Protein AF-A0A4Q5UIF9-F1 (afdb_monomer)

Radius of gyration: 24.33 Å; Cα contacts (8 Å, |Δi|>4): 17; chains: 1; bounding box: 47×28×71 Å

Sequence (74 aa):
MKTILLSGALMLCSLFSFSQEVIRQQSCEDGFISNQVDSLKAIYSKSGYLLLKEASIKMESEYEMPVVVPLTQG

Nearest PDB structures (foldseek):
  1n9j-assembly1_B  TM=4.432E-01  e=8.801E+00  Homo sapiens

Solvent-accessible surface area 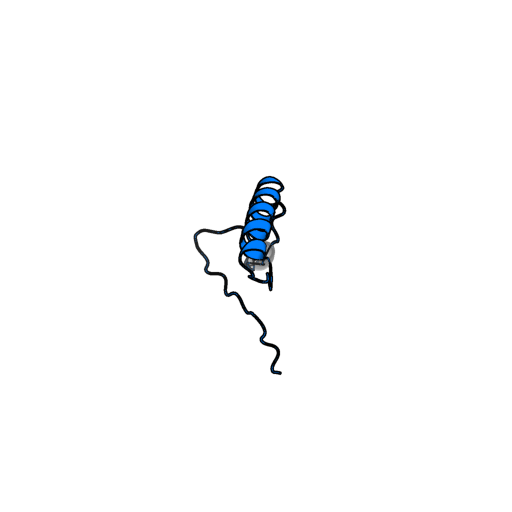(backbone atoms only — not comparable to full-atom values): 5215 Å² total; per-residue (Å²): 109,72,68,59,53,53,55,52,55,58,60,60,59,67,74,71,70,78,74,82,82,73,93,65,94,51,78,58,92,47,76,70,56,51,57,53,50,52,55,49,50,56,53,41,46,73,73,72,50,80,91,86,81,87,86,50,69,78,87,57,102,86,66,88,80,88,84,84,79,88,77,82,86,129

Secondary structure (DSSP, 8-state):
-HHHHHHHHHHHHGGG-PPP-----PBP--HHHHHHHHHHHHHHHHTTPPP-----B---TT------------

Mean predicted aligned error: 12.41 Å

pLDDT: mean 76.81, std 8.17, range [52.72, 92.5]

Structure (mmCIF, N/CA/C/O backbone):
data_AF-A0A4Q5UIF9-F1
#
_entry.id   AF-A0A4Q5UIF9-F1
#
loop_
_atom_site.group_PDB
_atom_site.id
_atom_site.type_symbol
_atom_site.label_atom_id
_atom_site.label_alt_id
_atom_site.label_comp_id
_atom_site.label_asym_id
_atom_site.label_entity_id
_atom_site.label_seq_id
_atom_site.pdbx_PDB_ins_code
_atom_site.Cartn_x
_atom_site.Cartn_y
_atom_site.Cartn_z
_atom_site.occupancy
_atom_site.B_iso_or_equiv
_atom_site.auth_seq_id
_atom_site.auth_comp_id
_atom_site.auth_asym_id
_atom_site.auth_atom_id
_atom_site.pdbx_PDB_model_num
ATOM 1 N N . MET A 1 1 ? 24.188 -7.459 -53.124 1.00 61.59 1 MET A N 1
ATOM 2 C CA . MET A 1 1 ? 24.797 -6.979 -51.857 1.00 61.59 1 MET A CA 1
ATOM 3 C C . MET A 1 1 ? 23.989 -5.858 -51.201 1.00 61.59 1 MET A C 1
ATOM 5 O O . MET A 1 1 ? 23.702 -5.961 -50.020 1.00 61.59 1 MET A O 1
ATOM 9 N N . LYS A 1 2 ? 23.540 -4.836 -51.945 1.00 69.50 2 LYS A N 1
ATOM 10 C CA . LYS A 1 2 ? 22.756 -3.703 -51.405 1.00 69.50 2 LYS A CA 1
ATOM 11 C C . LYS A 1 2 ? 21.388 -4.089 -50.803 1.00 69.50 2 LYS A C 1
ATOM 13 O O . LYS A 1 2 ? 20.989 -3.523 -49.797 1.00 69.50 2 LYS A O 1
ATOM 18 N N . THR A 1 3 ? 20.717 -5.101 -51.358 1.00 72.88 3 THR A N 1
ATOM 19 C CA . THR A 1 3 ? 19.456 -5.657 -50.826 1.00 72.88 3 THR A CA 1
ATOM 20 C C . THR A 1 3 ? 19.642 -6.452 -49.528 1.00 72.88 3 THR A C 1
ATOM 22 O O . THR A 1 3 ? 18.795 -6.377 -48.649 1.00 72.88 3 THR A O 1
ATOM 25 N N . ILE A 1 4 ? 20.775 -7.149 -49.377 1.00 79.50 4 ILE A N 1
ATOM 26 C CA . ILE A 1 4 ? 21.123 -7.924 -48.171 1.00 79.50 4 ILE A CA 1
ATOM 27 C C . ILE A 1 4 ? 21.476 -6.982 -47.007 1.00 79.50 4 ILE A C 1
ATOM 29 O O . ILE A 1 4 ? 21.109 -7.227 -45.861 1.00 79.50 4 ILE A O 1
ATOM 33 N N . LEU A 1 5 ? 22.139 -5.860 -47.309 1.00 76.25 5 LEU A N 1
ATOM 34 C CA . LEU A 1 5 ? 22.389 -4.793 -46.335 1.00 76.25 5 LEU A CA 1
ATOM 35 C C . LEU A 1 5 ? 21.087 -4.148 -45.840 1.00 76.25 5 LEU A C 1
ATOM 37 O O . LEU A 1 5 ? 20.948 -3.893 -44.647 1.00 76.25 5 LEU A O 1
ATOM 41 N N . LEU A 1 6 ? 20.119 -3.931 -46.738 1.00 77.50 6 LEU A N 1
ATOM 42 C CA . LEU A 1 6 ? 18.818 -3.359 -46.389 1.00 77.50 6 LEU A CA 1
ATOM 43 C C . LEU A 1 6 ? 18.004 -4.294 -45.477 1.00 77.50 6 LEU A C 1
ATOM 45 O O . LEU A 1 6 ? 17.425 -3.837 -44.494 1.00 77.50 6 LEU A O 1
ATOM 49 N N . SER A 1 7 ? 17.993 -5.602 -45.763 1.00 75.50 7 SER A N 1
ATOM 50 C CA . SER A 1 7 ? 17.298 -6.580 -44.915 1.00 75.50 7 SER A CA 1
ATOM 51 C C . SER A 1 7 ? 17.959 -6.740 -43.544 1.00 75.50 7 SER A C 1
ATOM 53 O O . SER A 1 7 ? 17.259 -6.901 -42.548 1.00 75.50 7 SER A O 1
ATOM 55 N N . GLY A 1 8 ? 19.294 -6.657 -43.474 1.00 83.19 8 GLY A N 1
ATOM 56 C CA . GLY A 1 8 ? 20.028 -6.689 -42.207 1.00 83.19 8 GLY A CA 1
ATOM 57 C C . GLY A 1 8 ? 19.690 -5.498 -41.307 1.00 83.19 8 GLY A C 1
ATOM 58 O O . GLY A 1 8 ? 19.403 -5.685 -40.128 1.00 83.19 8 GLY A O 1
ATOM 59 N N . ALA A 1 9 ? 19.640 -4.288 -41.874 1.00 81.75 9 ALA A N 1
ATOM 60 C CA . ALA A 1 9 ? 19.289 -3.072 -41.139 1.00 81.75 9 ALA A CA 1
ATOM 61 C C . ALA A 1 9 ? 17.866 -3.119 -40.552 1.00 81.75 9 ALA A C 1
ATOM 63 O O . ALA A 1 9 ? 17.659 -2.701 -39.415 1.00 8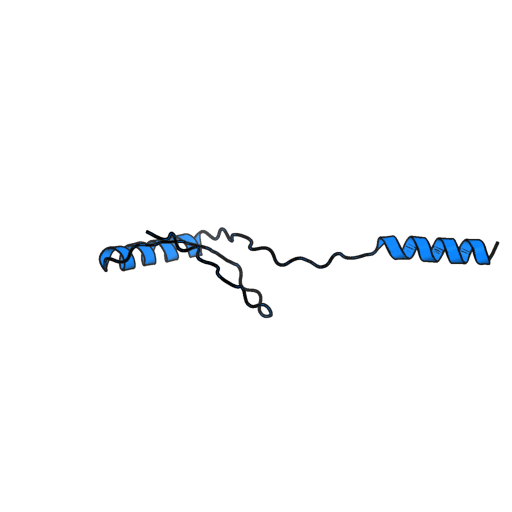1.75 9 ALA A O 1
ATOM 64 N N . LEU A 1 10 ? 16.902 -3.685 -41.287 1.00 79.56 10 LEU A N 1
ATOM 65 C CA . LEU A 1 10 ? 15.519 -3.817 -40.819 1.00 79.56 10 LEU A CA 1
ATOM 66 C C . LEU A 1 10 ? 15.401 -4.744 -39.591 1.00 79.56 10 LEU A C 1
ATOM 68 O O . LEU A 1 10 ? 14.626 -4.465 -38.680 1.00 79.56 10 LEU A O 1
ATOM 72 N N . MET A 1 11 ? 16.206 -5.810 -39.538 1.00 79.19 11 MET A N 1
ATOM 73 C CA . MET A 1 11 ? 16.247 -6.767 -38.421 1.00 79.19 11 MET A CA 1
ATOM 74 C C . MET A 1 11 ? 16.864 -6.162 -37.145 1.00 79.19 11 MET A C 1
ATOM 76 O O . MET A 1 11 ? 16.438 -6.454 -36.029 1.00 79.19 11 MET A O 1
ATOM 80 N N . LEU A 1 12 ? 17.841 -5.263 -37.295 1.00 78.69 12 LEU A N 1
ATOM 81 C CA . LEU A 1 12 ? 18.450 -4.545 -36.169 1.00 78.69 12 LEU A CA 1
ATOM 82 C C . LEU A 1 12 ? 17.472 -3.563 -35.499 1.00 78.69 12 LEU A C 1
ATOM 84 O O . LEU A 1 12 ? 17.546 -3.361 -34.289 1.00 78.69 12 LEU A O 1
ATOM 88 N N . CYS A 1 13 ? 16.518 -2.995 -36.245 1.00 76.00 13 CYS A N 1
ATOM 89 C CA . CYS A 1 13 ? 15.512 -2.084 -35.689 1.00 76.00 13 CYS A CA 1
ATOM 90 C C . CYS A 1 13 ? 14.489 -2.781 -34.776 1.00 76.00 13 CYS A C 1
ATOM 92 O O . CYS A 1 13 ? 14.002 -2.152 -33.839 1.00 76.00 13 CYS A O 1
ATOM 94 N N . SER A 1 14 ? 14.193 -4.070 -34.982 1.00 71.88 14 SER A N 1
ATOM 95 C CA . SER A 1 14 ? 13.271 -4.818 -34.107 1.00 71.88 14 SER A CA 1
ATOM 96 C C . SER A 1 14 ? 13.823 -5.119 -32.709 1.00 71.88 14 SER A C 1
ATOM 98 O O . SER A 1 14 ? 13.077 -5.571 -31.848 1.00 71.88 14 SER A O 1
ATOM 100 N N . LEU A 1 15 ? 15.107 -4.853 -32.451 1.00 73.25 15 LEU A N 1
ATOM 101 C CA . LEU A 1 15 ? 15.710 -5.055 -31.130 1.00 73.25 15 LEU A CA 1
ATOM 102 C C . LEU A 1 15 ? 15.345 -3.948 -30.125 1.00 73.25 15 LEU A C 1
ATOM 104 O O . LEU A 1 15 ? 15.501 -4.147 -28.925 1.00 73.25 15 LEU A O 1
ATOM 108 N N . PHE A 1 16 ? 14.841 -2.800 -30.592 1.00 69.06 16 PHE A N 1
ATOM 109 C CA . PHE A 1 16 ? 14.487 -1.649 -29.749 1.00 69.06 16 PHE A CA 1
ATOM 110 C C . PHE A 1 16 ? 12.990 -1.573 -29.417 1.00 69.06 16 PHE A C 1
ATOM 112 O O . PHE A 1 16 ? 12.438 -0.488 -29.233 1.00 69.06 16 PHE A O 1
ATOM 119 N N . SER A 1 17 ? 12.303 -2.714 -29.344 1.00 65.44 17 SER A N 1
ATOM 120 C CA . SER A 1 17 ? 10.925 -2.750 -28.854 1.00 65.44 17 SER A CA 1
ATOM 121 C C . SER A 1 17 ? 10.895 -2.466 -27.3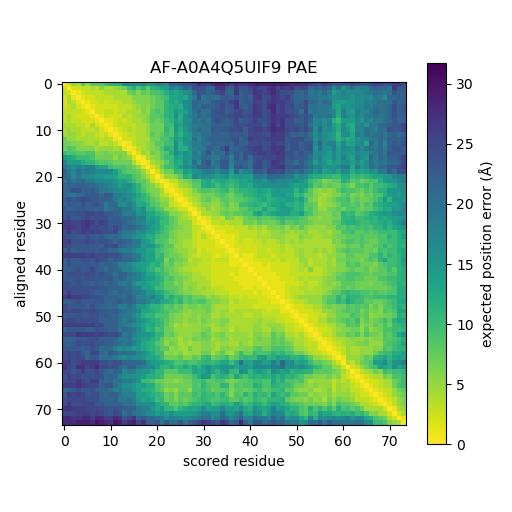51 1.00 65.44 17 SER A C 1
ATOM 123 O O . SER A 1 17 ? 11.182 -3.337 -26.534 1.00 65.44 17 SER A O 1
ATOM 125 N N . PHE A 1 18 ? 10.525 -1.241 -26.980 1.00 72.06 18 PHE A N 1
ATOM 126 C CA . PHE A 1 18 ? 10.135 -0.919 -25.612 1.00 72.06 18 PHE A CA 1
ATOM 127 C C . PHE A 1 18 ? 8.791 -1.599 -25.320 1.00 72.06 18 PHE A C 1
ATOM 129 O O . PHE A 1 18 ? 7.797 -1.343 -26.001 1.00 72.06 18 PHE A O 1
ATOM 136 N N . SER A 1 19 ? 8.769 -2.508 -24.345 1.00 68.12 19 SER A N 1
ATOM 137 C CA . SER A 1 19 ? 7.527 -3.107 -23.847 1.00 68.12 19 SER A CA 1
ATOM 138 C C . SER A 1 19 ? 6.632 -2.022 -23.250 1.00 68.12 19 SER A C 1
ATOM 140 O O . SER A 1 19 ? 7.130 -1.102 -22.607 1.00 68.12 19 SER A O 1
ATOM 142 N N . GLN A 1 20 ? 5.312 -2.161 -23.401 1.00 63.28 20 GLN A N 1
ATOM 143 C CA . GLN A 1 20 ? 4.362 -1.398 -22.592 1.00 63.28 20 GLN A CA 1
ATOM 144 C C . GLN A 1 20 ? 4.606 -1.728 -21.117 1.00 63.28 20 GLN A C 1
ATOM 146 O O . GLN A 1 20 ? 4.537 -2.891 -20.712 1.00 63.28 20 GLN A O 1
ATOM 151 N N . GLU A 1 21 ? 4.945 -0.706 -20.336 1.00 64.88 21 GLU A N 1
ATOM 152 C CA . GLU A 1 21 ? 4.938 -0.746 -18.876 1.00 64.88 21 GLU A CA 1
ATOM 153 C C . GLU A 1 21 ? 3.510 -1.103 -18.439 1.00 64.88 21 GLU A C 1
ATOM 155 O O . GLU A 1 21 ? 2.577 -0.315 -18.576 1.00 64.88 21 GLU A O 1
ATOM 160 N N . VAL A 1 22 ? 3.304 -2.341 -17.987 1.00 67.94 22 VAL A N 1
ATOM 161 C CA . VAL A 1 22 ? 2.031 -2.739 -17.383 1.00 67.94 22 VAL A CA 1
ATOM 162 C C . VAL A 1 22 ? 1.984 -2.106 -16.001 1.00 67.94 22 VAL A C 1
ATOM 164 O O . VAL A 1 22 ? 2.820 -2.432 -15.159 1.00 67.94 22 VAL A O 1
ATOM 167 N N . ILE A 1 23 ? 0.994 -1.248 -15.757 1.00 63.59 23 ILE A N 1
ATOM 168 C CA . ILE A 1 23 ? 0.767 -0.626 -14.450 1.00 63.59 23 ILE A CA 1
ATOM 169 C C . ILE A 1 23 ? 0.460 -1.737 -13.445 1.00 63.59 23 ILE A C 1
ATOM 171 O O . ILE A 1 23 ? -0.614 -2.344 -13.450 1.00 63.59 23 ILE A O 1
ATOM 175 N N . ARG A 1 24 ? 1.441 -2.046 -12.597 1.00 70.12 24 ARG A N 1
ATOM 176 C CA . ARG A 1 24 ? 1.294 -2.994 -11.493 1.00 70.12 24 ARG A CA 1
ATOM 177 C C . ARG A 1 24 ? 1.094 -2.214 -10.210 1.00 70.12 24 ARG A C 1
ATOM 179 O O . ARG A 1 24 ? 1.734 -1.192 -9.992 1.00 70.12 24 ARG A O 1
ATOM 186 N N . GLN A 1 25 ? 0.243 -2.739 -9.336 1.00 68.25 25 GLN A N 1
ATOM 187 C CA . GLN A 1 25 ? 0.168 -2.254 -7.965 1.00 68.25 25 GLN A CA 1
ATOM 188 C C . GLN A 1 25 ? 1.535 -2.465 -7.313 1.00 68.25 25 GLN A C 1
ATOM 190 O O . GLN A 1 25 ? 1.942 -3.600 -7.070 1.00 68.25 25 GLN A O 1
ATOM 195 N N . GLN A 1 26 ? 2.257 -1.375 -7.078 1.00 70.19 26 GLN A N 1
ATOM 196 C CA . GLN A 1 26 ? 3.479 -1.389 -6.292 1.00 70.19 26 GLN A CA 1
ATOM 197 C C . GLN A 1 26 ? 3.134 -0.906 -4.891 1.00 70.19 26 GLN A C 1
ATOM 199 O O . GLN A 1 26 ? 2.597 0.189 -4.719 1.00 70.19 26 GLN A O 1
ATOM 204 N N . SER A 1 27 ? 3.423 -1.742 -3.895 1.00 71.25 27 SER A N 1
ATOM 205 C CA . SER A 1 27 ? 3.342 -1.328 -2.501 1.00 71.25 27 SER A CA 1
ATOM 206 C C . SER A 1 27 ? 4.370 -0.231 -2.261 1.00 71.25 27 SER A C 1
ATOM 208 O O . SER A 1 27 ? 5.561 -0.435 -2.504 1.00 71.25 27 SER A O 1
ATOM 210 N N . CYS A 1 28 ? 3.919 0.921 -1.779 1.00 70.88 28 CYS A N 1
ATOM 211 C CA . CYS A 1 28 ? 4.816 1.963 -1.303 1.00 70.88 28 CYS A CA 1
ATOM 212 C C . CYS A 1 28 ? 5.055 1.770 0.199 1.00 70.88 28 CYS A C 1
ATOM 214 O O . CYS A 1 28 ? 4.103 1.784 0.982 1.00 70.88 28 CYS A O 1
ATOM 216 N N . GLU A 1 29 ? 6.316 1.587 0.587 1.00 71.94 29 GLU A N 1
ATOM 217 C CA . GLU A 1 29 ? 6.747 1.573 1.984 1.00 71.94 29 GLU A CA 1
ATOM 218 C C . GLU A 1 29 ? 7.338 2.947 2.319 1.00 71.94 29 GLU A C 1
ATOM 220 O O . GLU A 1 29 ? 8.494 3.241 2.021 1.00 71.94 29 GLU A O 1
ATOM 225 N N . ASP A 1 30 ? 6.504 3.821 2.883 1.00 78.12 30 ASP A N 1
ATOM 226 C CA . ASP A 1 30 ? 6.910 5.130 3.394 1.00 78.12 30 ASP A CA 1
ATOM 227 C C . ASP A 1 30 ? 6.617 5.180 4.898 1.00 78.12 30 ASP A C 1
ATOM 229 O O . ASP A 1 30 ? 5.458 5.145 5.324 1.00 78.12 30 ASP A O 1
ATOM 233 N N . GLY A 1 31 ? 7.680 5.267 5.703 1.00 78.69 31 GLY A N 1
ATOM 234 C CA . GLY A 1 31 ? 7.592 5.299 7.163 1.00 78.69 31 GLY A CA 1
ATOM 235 C C . GLY A 1 31 ? 6.830 6.509 7.714 1.00 78.69 31 GLY A C 1
ATOM 236 O O . GLY A 1 31 ? 6.304 6.463 8.827 1.00 78.69 31 GLY A O 1
ATOM 237 N N . PHE A 1 32 ? 6.729 7.606 6.962 1.00 81.31 32 PHE A N 1
ATOM 238 C CA . PHE A 1 32 ? 5.922 8.754 7.373 1.00 81.31 32 PHE A CA 1
ATOM 239 C C . PHE A 1 32 ? 4.425 8.491 7.175 1.00 81.31 32 PHE A C 1
ATOM 241 O O . PHE A 1 32 ? 3.606 8.879 8.014 1.00 81.31 32 PHE A O 1
ATOM 248 N N . ILE A 1 33 ? 4.067 7.807 6.087 1.00 82.50 33 ILE A N 1
ATOM 249 C CA . ILE A 1 33 ? 2.684 7.429 5.787 1.00 82.50 33 ILE A CA 1
ATOM 250 C C . ILE A 1 33 ? 2.216 6.320 6.731 1.00 82.50 33 ILE A C 1
ATOM 252 O O . ILE A 1 33 ? 1.113 6.422 7.267 1.00 82.50 33 ILE A O 1
ATOM 256 N N . SER A 1 34 ? 3.053 5.320 7.020 1.00 81.56 34 SER A N 1
ATOM 257 C CA . SER A 1 34 ? 2.693 4.232 7.942 1.00 81.56 34 SER A CA 1
ATOM 258 C C . SER A 1 34 ? 2.310 4.754 9.333 1.00 81.56 34 SER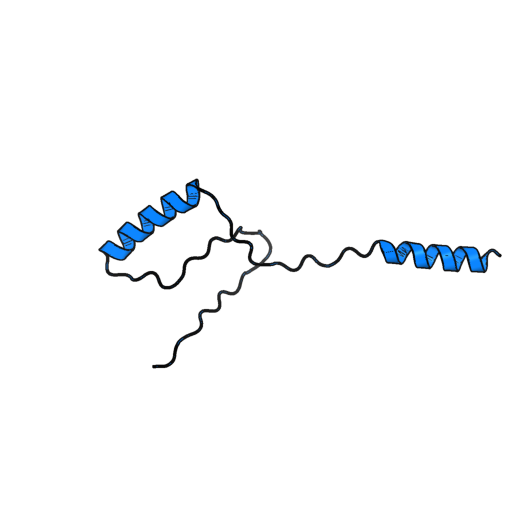 A C 1
ATOM 260 O O . SER A 1 34 ? 1.253 4.406 9.857 1.00 81.56 34 SER A O 1
ATOM 262 N N . ASN A 1 35 ? 3.098 5.680 9.888 1.00 84.75 35 ASN A N 1
ATOM 263 C CA . ASN A 1 35 ? 2.839 6.276 11.204 1.00 84.75 35 ASN A CA 1
ATOM 264 C C . ASN A 1 35 ? 1.517 7.069 11.257 1.00 84.75 35 ASN A C 1
ATOM 266 O O . ASN A 1 35 ? 0.793 7.046 12.259 1.00 84.75 35 ASN A O 1
ATOM 270 N N . GLN A 1 36 ? 1.176 7.778 10.178 1.00 84.62 36 GLN A N 1
ATOM 271 C CA . GLN A 1 36 ? -0.104 8.487 10.079 1.00 84.62 36 GLN A CA 1
ATOM 272 C C . GLN A 1 36 ? -1.278 7.516 9.976 1.00 84.62 36 GLN A C 1
ATOM 274 O O . GLN A 1 36 ? -2.309 7.705 10.626 1.00 84.62 36 GLN A O 1
ATOM 279 N N . VAL A 1 37 ? -1.115 6.459 9.184 1.00 86.50 37 VAL A N 1
ATOM 280 C CA . VAL A 1 37 ? -2.141 5.438 8.984 1.00 86.50 37 VAL A CA 1
ATOM 281 C C . VAL A 1 37 ? -2.415 4.675 10.286 1.00 86.50 37 VAL A C 1
ATOM 283 O O . VAL A 1 37 ? -3.577 4.427 10.608 1.00 86.50 37 VAL A O 1
ATOM 286 N N . ASP A 1 38 ? -1.404 4.414 11.113 1.00 86.25 38 ASP A N 1
ATOM 287 C CA . ASP A 1 38 ? -1.589 3.799 12.435 1.00 86.25 38 ASP A CA 1
ATOM 288 C C . ASP A 1 38 ? -2.387 4.684 13.401 1.00 86.25 38 ASP A C 1
ATOM 290 O O . ASP A 1 38 ? -3.247 4.199 14.145 1.00 86.25 38 ASP A O 1
ATOM 294 N N . SER A 1 39 ? -2.184 6.000 13.331 1.00 88.75 39 SER A N 1
ATOM 295 C CA . SER A 1 39 ? -2.981 6.956 14.107 1.00 88.75 39 SER A CA 1
ATOM 296 C C . SER A 1 39 ? -4.460 6.900 13.704 1.00 88.75 39 SER A C 1
ATOM 298 O O . SER A 1 39 ? -5.349 6.892 14.559 1.00 88.75 39 SER A O 1
ATOM 300 N N . LEU A 1 40 ? -4.739 6.791 12.403 1.00 87.62 40 LEU A N 1
ATOM 301 C CA . LEU A 1 40 ? -6.101 6.643 11.889 1.00 87.62 40 LEU A CA 1
ATOM 302 C C . LEU A 1 40 ? -6.728 5.306 12.306 1.00 87.62 40 LEU A C 1
ATOM 304 O O . LEU A 1 40 ? -7.885 5.290 12.731 1.00 87.62 40 LEU A O 1
ATOM 308 N N . LYS A 1 41 ? -5.978 4.196 12.272 1.00 88.81 41 LYS A N 1
ATOM 309 C CA . LYS A 1 41 ? -6.455 2.886 12.760 1.00 88.81 41 LYS A CA 1
ATOM 310 C C . LYS A 1 41 ? -6.899 2.958 14.221 1.00 88.81 41 LYS A C 1
ATOM 312 O O . LYS A 1 41 ? -7.959 2.429 14.566 1.00 88.81 41 LYS A O 1
ATOM 317 N N . ALA A 1 42 ? -6.137 3.642 15.075 1.00 89.62 42 ALA A N 1
ATOM 318 C CA . ALA A 1 42 ? -6.498 3.822 16.481 1.00 89.62 42 ALA A CA 1
ATOM 319 C C . ALA A 1 42 ? -7.822 4.596 16.648 1.00 89.62 42 ALA A C 1
ATOM 321 O O . ALA A 1 42 ? -8.654 4.246 17.486 1.00 89.62 42 ALA A O 1
ATOM 322 N N . ILE A 1 43 ? -8.060 5.612 15.816 1.00 92.50 43 ILE A N 1
ATOM 323 C CA . ILE A 1 43 ? -9.313 6.382 15.831 1.00 92.50 43 ILE A CA 1
ATOM 324 C C . ILE A 1 43 ? -10.492 5.521 15.355 1.00 92.50 43 ILE A C 1
ATOM 326 O O . ILE A 1 43 ? -11.513 5.450 16.040 1.00 92.50 43 ILE A O 1
ATOM 330 N N . TYR A 1 44 ? -10.356 4.831 14.221 1.00 89.19 44 TYR A N 1
ATOM 331 C CA . TYR A 1 44 ? -11.439 4.018 13.658 1.00 89.19 44 TYR A CA 1
ATOM 332 C C . TYR A 1 44 ? -11.803 2.818 14.537 1.00 89.19 44 TYR A C 1
ATOM 334 O O . TYR A 1 44 ? -12.988 2.542 14.731 1.00 89.19 44 TYR A O 1
ATOM 342 N N . SER A 1 45 ? -10.807 2.161 15.135 1.00 89.88 45 SER A N 1
ATOM 343 C CA . SER A 1 45 ? -11.032 1.071 16.093 1.00 89.88 45 SER A CA 1
ATOM 344 C C . SER A 1 45 ? -11.747 1.552 17.358 1.00 89.88 45 SER A C 1
ATOM 346 O O . SER A 1 45 ? -12.683 0.896 17.815 1.00 89.88 45 SER A O 1
ATOM 348 N N . LYS A 1 46 ? -11.401 2.738 17.882 1.00 92.50 46 LYS A N 1
ATOM 349 C CA . LYS A 1 46 ? -12.130 3.365 18.998 1.00 92.50 46 LYS A CA 1
ATOM 350 C C . LYS A 1 46 ? -13.595 3.650 18.652 1.00 92.50 46 LYS A C 1
ATOM 352 O O . LYS A 1 46 ? -14.455 3.580 19.526 1.00 92.50 46 LYS A O 1
ATOM 357 N N . SER A 1 47 ? -13.885 3.960 17.392 1.00 89.75 47 SER A N 1
ATOM 358 C CA . SER A 1 47 ? -15.247 4.173 16.893 1.00 89.75 47 SER A CA 1
ATOM 359 C C . SER A 1 47 ? -15.992 2.877 16.537 1.00 89.75 47 SER A C 1
ATOM 361 O O . SER A 1 47 ? -17.122 2.954 16.061 1.00 89.75 47 SER A O 1
ATOM 363 N N . GLY A 1 48 ? -15.401 1.701 16.782 1.00 91.25 48 GLY A N 1
ATOM 364 C CA . GLY A 1 48 ? -16.031 0.399 16.545 1.00 91.25 48 GLY A CA 1
ATOM 365 C C . GLY A 1 48 ? -15.947 -0.105 15.102 1.00 91.25 48 GLY A C 1
ATOM 366 O O . GLY A 1 48 ? -16.600 -1.092 14.769 1.00 91.25 48 GLY A O 1
ATOM 367 N N . TYR A 1 49 ? -15.157 0.541 14.241 1.00 88.44 49 TYR A N 1
ATOM 368 C CA . TYR A 1 49 ? -14.925 0.073 12.875 1.00 88.44 49 TYR A CA 1
ATOM 369 C C . TYR A 1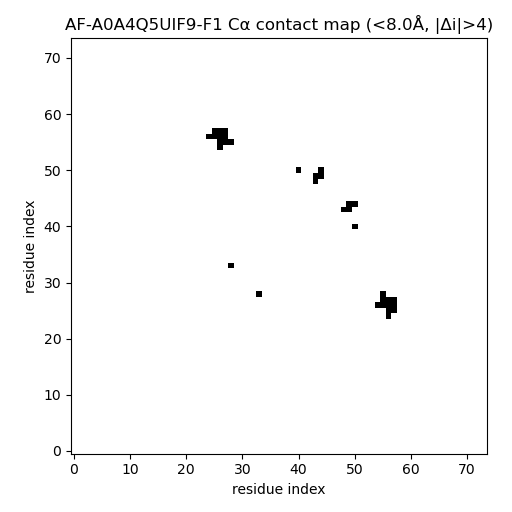 49 ? -13.810 -0.978 12.834 1.00 88.44 49 TYR A C 1
ATOM 371 O O . TYR A 1 49 ? -12.798 -0.863 13.529 1.00 88.44 49 TYR A O 1
ATOM 379 N N . LEU A 1 50 ? -13.981 -1.986 11.974 1.00 84.00 50 LEU A N 1
ATOM 380 C CA . LEU A 1 50 ? -12.992 -3.031 11.716 1.00 84.00 50 LEU A CA 1
ATOM 381 C C . LEU A 1 50 ? -12.300 -2.775 10.373 1.00 84.00 50 LEU A C 1
ATOM 383 O O . LEU A 1 50 ? -12.959 -2.640 9.342 1.00 84.00 50 LEU A O 1
ATOM 387 N N . LEU A 1 51 ? -10.968 -2.737 10.378 1.00 81.69 51 LEU A N 1
ATOM 388 C CA . LEU A 1 51 ? -10.178 -2.636 9.154 1.00 81.69 51 LEU A CA 1
ATOM 389 C C . LEU A 1 51 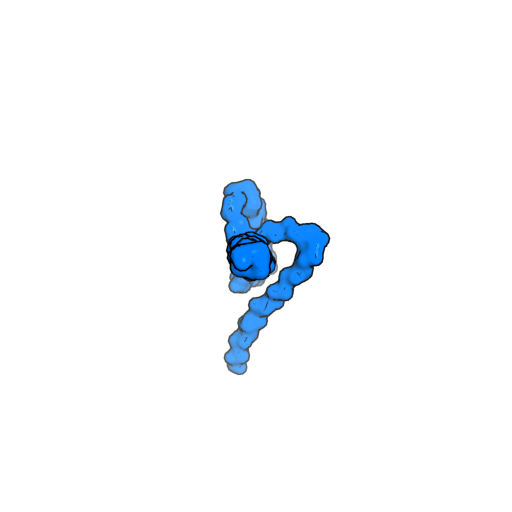? -10.189 -3.984 8.418 1.00 81.69 51 LEU A C 1
ATOM 391 O O . LEU A 1 51 ? -9.677 -4.973 8.934 1.00 81.69 51 LEU A O 1
ATOM 395 N N . LEU A 1 52 ? -10.760 -4.014 7.212 1.00 76.69 52 LEU A N 1
ATOM 396 C CA . LEU A 1 52 ? -10.856 -5.233 6.396 1.00 76.69 52 LEU A CA 1
ATOM 397 C C . LEU A 1 52 ? -9.640 -5.440 5.481 1.00 76.69 52 LEU A C 1
ATOM 399 O O . LEU A 1 52 ? -9.219 -6.573 5.264 1.00 76.69 52 LEU A O 1
ATOM 403 N N . LYS A 1 53 ? -9.087 -4.359 4.917 1.00 77.56 53 LYS A N 1
ATOM 404 C CA . LYS A 1 53 ? -7.928 -4.404 4.017 1.00 77.56 53 LYS A CA 1
ATOM 405 C C . LYS A 1 53 ? -7.225 -3.049 3.978 1.00 77.56 53 LYS A C 1
ATOM 407 O O . LYS A 1 53 ? -7.883 -2.017 3.891 1.00 77.56 53 LYS A O 1
ATOM 412 N N . GLU A 1 54 ? -5.899 -3.075 3.997 1.00 77.56 54 GLU A N 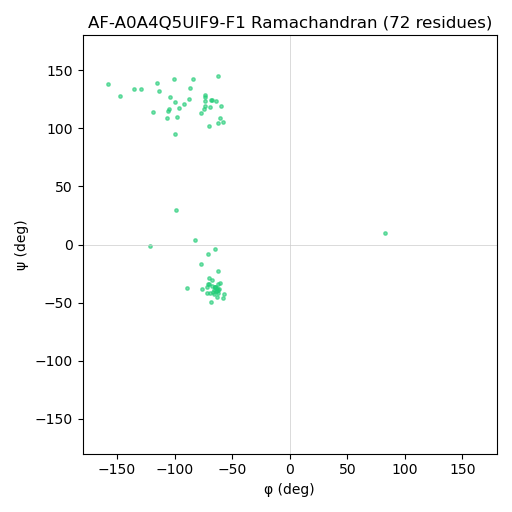1
ATOM 413 C CA . GLU A 1 54 ? -5.026 -1.909 3.835 1.00 77.56 54 GLU A CA 1
ATOM 414 C C . GLU A 1 54 ? -4.214 -2.063 2.545 1.00 77.56 54 GLU A C 1
ATOM 416 O O . GLU A 1 54 ? -3.758 -3.162 2.221 1.00 77.56 54 GLU A O 1
ATOM 421 N N . ALA A 1 55 ? -4.057 -0.976 1.790 1.00 77.00 55 ALA A N 1
ATOM 422 C CA . ALA A 1 55 ? -3.201 -0.929 0.610 1.00 77.00 55 ALA A CA 1
ATOM 423 C C . ALA A 1 55 ? -2.599 0.475 0.468 1.00 77.00 55 ALA A C 1
ATOM 425 O O . ALA A 1 55 ? -3.331 1.463 0.477 1.00 77.00 55 ALA A O 1
ATOM 426 N N . SER A 1 56 ? -1.273 0.548 0.327 1.00 77.81 56 SER A N 1
ATOM 427 C CA . SER A 1 56 ? -0.529 1.781 0.043 1.00 77.81 56 SER A CA 1
ATOM 428 C C . SER A 1 56 ? -0.089 1.763 -1.415 1.00 77.81 56 SER A C 1
ATOM 430 O O . SER A 1 56 ? 0.656 0.870 -1.828 1.00 77.81 56 SER A O 1
ATOM 432 N N . ILE A 1 57 ? -0.586 2.716 -2.202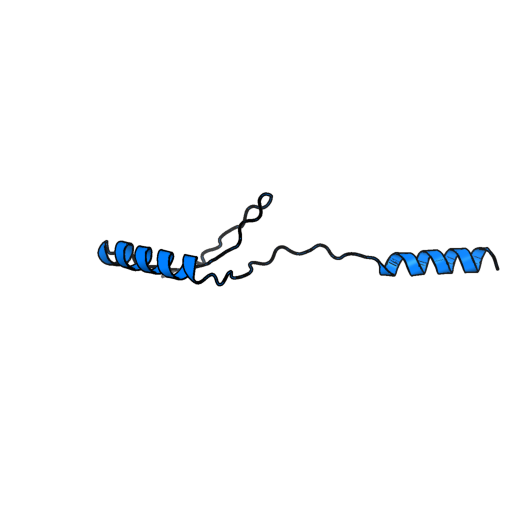 1.00 76.44 57 ILE A N 1
ATOM 433 C CA . ILE A 1 57 ? -0.387 2.785 -3.650 1.00 76.44 57 ILE A CA 1
ATOM 434 C C . ILE A 1 57 ? 0.113 4.181 -4.004 1.00 76.44 57 ILE A C 1
ATOM 436 O O . ILE A 1 57 ? -0.447 5.186 -3.562 1.00 76.44 57 ILE A O 1
ATOM 440 N N . LYS A 1 58 ? 1.149 4.246 -4.841 1.00 75.50 58 LYS A N 1
ATOM 441 C CA . LYS A 1 58 ? 1.603 5.506 -5.424 1.00 75.50 58 LYS A CA 1
ATOM 442 C C . LYS A 1 58 ? 0.608 5.958 -6.498 1.00 75.50 58 LYS A C 1
ATOM 444 O O . LYS A 1 58 ? 0.335 5.217 -7.436 1.00 75.50 58 LYS A O 1
ATOM 449 N N . MET A 1 59 ? 0.075 7.168 -6.350 1.00 72.38 59 MET A N 1
ATOM 450 C CA . MET A 1 59 ? -0.823 7.776 -7.335 1.00 72.38 59 MET A CA 1
ATOM 451 C C . MET A 1 59 ? -0.034 8.227 -8.568 1.00 72.38 59 MET A C 1
ATOM 453 O O . MET A 1 59 ? 0.938 8.972 -8.438 1.00 72.38 59 MET A O 1
ATOM 457 N N . GLU A 1 60 ? -0.486 7.825 -9.754 1.00 71.81 60 GLU A N 1
ATOM 458 C CA . GLU A 1 60 ? -0.020 8.366 -11.033 1.00 71.81 60 GLU A CA 1
ATOM 459 C C . GLU A 1 60 ? -1.175 9.115 -11.706 1.00 71.81 60 GLU A C 1
ATOM 461 O O . GLU A 1 60 ? -2.298 8.621 -11.750 1.00 71.81 60 GLU A O 1
ATOM 466 N N . SER A 1 61 ? -0.914 10.339 -12.182 1.00 66.94 61 SER A N 1
ATOM 467 C CA . SER A 1 61 ? -1.932 11.355 -12.518 1.00 66.94 61 SER A CA 1
ATOM 468 C C . SER A 1 61 ? -2.867 11.000 -13.686 1.00 66.94 61 SER A C 1
ATOM 470 O O . SER A 1 61 ? -3.768 11.779 -13.990 1.00 66.94 61 SER A O 1
ATOM 472 N N . GLU A 1 62 ? -2.659 9.871 -14.359 1.00 68.69 62 GLU A N 1
ATOM 473 C CA . GLU A 1 62 ? -3.311 9.559 -15.636 1.00 68.69 62 GLU A CA 1
ATOM 474 C C . GLU A 1 62 ? -4.137 8.267 -15.612 1.00 68.69 62 GLU A C 1
ATOM 476 O O . GLU A 1 62 ? -4.763 7.930 -16.615 1.00 68.69 62 GLU A O 1
ATOM 481 N N . TYR A 1 63 ? -4.180 7.549 -14.481 1.00 66.44 63 TYR A N 1
ATOM 482 C CA . TYR A 1 63 ? -4.785 6.218 -14.433 1.00 66.44 63 TYR A CA 1
ATOM 483 C C . TYR A 1 63 ? -5.681 6.007 -13.212 1.00 66.44 63 TYR A C 1
ATOM 485 O O . TYR A 1 63 ? -5.307 6.283 -12.074 1.00 66.44 63 TYR A O 1
ATOM 493 N N . GLU A 1 64 ? -6.865 5.449 -13.459 1.00 70.25 64 GLU A N 1
ATOM 494 C CA . GLU A 1 64 ? -7.778 4.981 -12.418 1.00 70.25 64 GLU A CA 1
ATOM 495 C C . GLU A 1 64 ? -7.437 3.538 -12.024 1.00 70.25 64 GLU A C 1
ATOM 497 O O . GLU A 1 64 ? -7.231 2.677 -12.882 1.00 70.25 64 GLU A O 1
ATOM 502 N N . MET A 1 65 ? -7.395 3.251 -10.718 1.00 75.06 65 MET A N 1
ATOM 503 C CA . MET A 1 65 ? -7.100 1.910 -10.211 1.00 75.06 65 MET A CA 1
ATOM 504 C C . MET A 1 65 ? -8.366 1.226 -9.669 1.00 75.06 65 MET A C 1
ATOM 506 O O . MET A 1 65 ? -8.893 1.663 -8.643 1.00 75.06 65 MET A O 1
ATOM 510 N N . PRO A 1 66 ? -8.845 0.126 -10.285 1.00 74.62 66 PRO A N 1
ATOM 511 C CA . PRO A 1 66 ? -10.011 -0.586 -9.780 1.00 74.62 66 PRO A CA 1
ATOM 512 C C . PRO A 1 66 ? -9.661 -1.374 -8.511 1.00 74.62 66 PRO A C 1
ATOM 514 O O . PRO A 1 66 ? -8.739 -2.193 -8.495 1.00 74.62 66 PRO A O 1
ATOM 517 N N . VAL A 1 67 ? -10.432 -1.163 -7.442 1.00 74.62 67 VAL A N 1
ATOM 518 C CA . VAL A 1 67 ? -10.309 -1.922 -6.191 1.00 74.62 67 VAL A CA 1
ATOM 519 C C . VAL A 1 67 ? -11.356 -3.034 -6.177 1.00 74.62 67 VAL A C 1
ATOM 521 O O . VAL A 1 67 ? -12.547 -2.774 -6.034 1.00 74.62 67 VAL A O 1
ATOM 524 N N . VAL A 1 68 ? -10.910 -4.287 -6.309 1.00 79.38 68 VAL A N 1
ATOM 525 C CA . VAL A 1 68 ? -11.782 -5.468 -6.212 1.00 79.38 68 VAL A CA 1
ATOM 526 C C . VAL A 1 68 ? -11.712 -6.032 -4.796 1.00 79.38 68 VAL A C 1
ATOM 528 O O . VAL A 1 68 ? -10.652 -6.469 -4.338 1.00 79.38 68 VAL A O 1
ATOM 531 N N . VAL A 1 69 ? -12.850 -6.033 -4.102 1.00 79.69 69 VAL A N 1
ATOM 532 C CA . VAL A 1 69 ? -12.998 -6.657 -2.783 1.00 79.69 69 VAL A CA 1
ATOM 533 C C . VAL A 1 69 ? -13.815 -7.939 -2.949 1.00 79.69 69 VAL A C 1
ATOM 535 O O . VAL A 1 69 ? -15.007 -7.850 -3.245 1.00 79.69 69 VAL A O 1
ATOM 538 N N . PRO A 1 70 ? -13.209 -9.133 -2.807 1.00 75.81 70 PRO A N 1
ATOM 539 C CA . PRO A 1 70 ? -13.960 -10.379 -2.866 1.00 75.81 70 PRO A CA 1
ATOM 540 C C . PRO A 1 70 ? -14.871 -10.475 -1.639 1.00 75.81 70 PRO A C 1
ATOM 542 O O . PRO A 1 70 ? -14.404 -10.382 -0.505 1.00 75.81 70 PRO A O 1
ATOM 545 N N . LEU A 1 71 ? -16.172 -10.656 -1.864 1.00 80.19 71 LEU A N 1
ATOM 546 C CA . LEU A 1 71 ? -17.129 -10.901 -0.790 1.00 80.19 71 LEU A CA 1
ATOM 547 C C . LEU A 1 71 ? -17.184 -12.403 -0.514 1.00 80.19 71 LEU A C 1
ATOM 549 O O . LEU A 1 71 ? -17.431 -13.196 -1.422 1.00 80.19 71 LEU A O 1
ATOM 553 N N . THR A 1 72 ? -16.965 -12.804 0.734 1.00 75.25 72 THR A N 1
ATOM 554 C CA . THR A 1 72 ? -17.259 -14.172 1.166 1.00 75.25 72 THR A CA 1
ATOM 555 C C . THR A 1 72 ? -18.765 -14.287 1.371 1.00 75.25 72 THR A C 1
ATOM 557 O O . THR A 1 72 ? -19.314 -13.626 2.253 1.00 75.25 72 THR A O 1
ATOM 560 N N . GLN A 1 73 ? -19.438 -15.087 0.543 1.00 70.19 7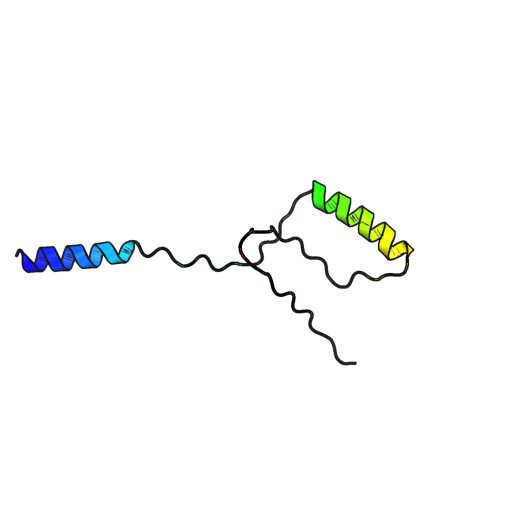3 GLN A N 1
ATOM 561 C CA . GLN A 1 73 ? -20.837 -15.439 0.770 1.00 70.19 73 GLN A CA 1
ATOM 562 C C . GLN A 1 73 ? -20.909 -16.314 2.031 1.00 70.19 73 GLN A C 1
ATOM 564 O O . GLN A 1 73 ? -20.178 -17.299 2.131 1.00 70.19 73 GLN A O 1
ATOM 569 N N . GLY A 1 74 ? -21.721 -15.886 2.999 1.00 52.72 74 GLY A N 1
ATOM 570 C CA . GLY A 1 74 ? -22.065 -16.661 4.192 1.00 52.72 74 GLY A CA 1
ATOM 571 C C . GLY A 1 74 ? -23.195 -17.633 3.907 1.00 52.72 74 GLY A C 1
ATOM 572 O O . GLY A 1 74 ? -24.121 -17.231 3.164 1.00 52.72 74 GLY A O 1
#

Foldseek 3Di:
DVVVVVVVVVVVVVVPDDDPPDDDFDADDDPVVVVVVVVVVVVCVVVVDDDPDDGHGDDDPPDDDDDDDDDDDD